Protein AF-A0A2G4GF17-F1 (afdb_monomer)

Solvent-accessible surface area (backbone atoms only — not comparable to full-atom values): 8649 Å² total; per-residue (Å²): 92,55,10,44,37,16,75,78,50,53,42,50,70,50,32,49,53,55,59,70,70,52,52,74,65,58,51,50,52,50,25,53,45,24,73,74,66,45,46,42,72,67,93,70,75,61,33,52,23,41,30,67,31,70,53,77,38,74,65,31,34,58,44,68,50,16,68,92,66,60,41,61,65,46,50,55,51,48,29,65,42,70,65,34,51,31,35,39,29,26,25,73,81,32,44,73,50,68,41,83,90,78,69,47,65,47,75,46,51,88,51,97,74,25,64,48,80,44,72,51,79,62,102,67,80,80,81,96,74,88,89,78,84,79,60,78,67,76,74,78,76,81,74,78,83,128

Radius of gyration: 16.8 Å; Cα contacts (8 Å, |Δi|>4): 257; chains: 1; bounding box: 48×40×48 Å

Sequence (146 aa):
MMGDVMFHSGQIKQSVQFWNQLTSQQRGDLRANFAATGLFAVPENRTLKLGTGMGLVHNIITDSHFAQRKRIGRLEIALDITGEPWGIGVNENCAVVIDRATGRVESVGATDEVATLVRRDPAGSWPLVRGSHFKIGDAPAIVPTK

Secondary structure (DSSP, 8-state):
--EEEEEEE--HHHHHHHHHH--HHHHHHHHHHHHHHS-EE-SSSS--EEEE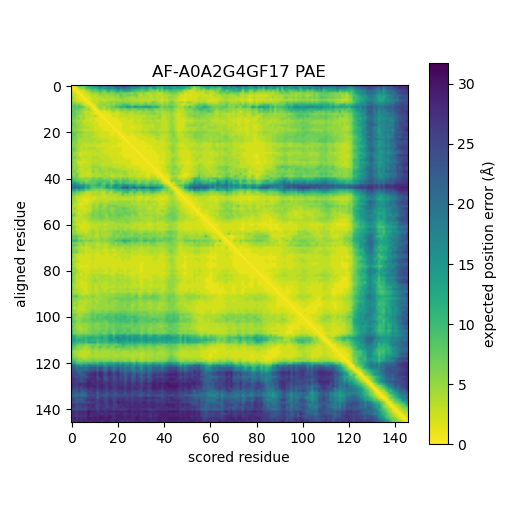---SEEEEEEEESTTTTTTHHHHHHHHHHH--SEEEEEPTTEEEEE-TTT--EEEEESSS--EEEEEPPPSS-----SS---------------

Structure (mmCIF, N/CA/C/O backbone):
data_AF-A0A2G4GF17-F1
#
_entry.id   AF-A0A2G4GF17-F1
#
loop_
_atom_site.group_PDB
_atom_site.id
_atom_site.type_symbol
_atom_site.label_atom_id
_atom_site.label_alt_id
_atom_site.label_comp_id
_atom_site.label_asym_id
_atom_site.label_entity_id
_atom_site.label_seq_id
_atom_site.pdbx_PDB_ins_code
_atom_site.Cartn_x
_atom_site.Cartn_y
_atom_site.Cartn_z
_atom_site.occupancy
_atom_site.B_iso_or_equiv
_atom_site.auth_seq_id
_atom_site.auth_comp_id
_atom_site.auth_asym_id
_atom_site.auth_atom_id
_atom_site.pdbx_PDB_model_num
ATOM 1 N N . MET A 1 1 ? -5.096 3.859 -9.697 1.00 58.66 1 MET A N 1
ATOM 2 C CA . MET A 1 1 ? -3.913 3.038 -9.336 1.00 58.66 1 MET A CA 1
ATOM 3 C C . MET A 1 1 ? -4.271 1.580 -9.564 1.00 58.66 1 MET A C 1
ATOM 5 O O . MET A 1 1 ? -5.453 1.267 -9.525 1.00 58.66 1 MET A O 1
ATOM 9 N N . MET A 1 2 ? -3.293 0.741 -9.907 1.00 72.12 2 MET A N 1
ATOM 10 C CA . MET A 1 2 ? -3.533 -0.550 -10.574 1.00 72.12 2 MET A CA 1
ATOM 11 C C . MET A 1 2 ? -3.882 -1.721 -9.636 1.00 72.12 2 MET A C 1
ATOM 13 O O . MET A 1 2 ? -4.426 -2.704 -10.125 1.00 72.12 2 MET A O 1
ATOM 17 N N . GLY A 1 3 ? -3.596 -1.630 -8.332 1.00 67.62 3 GLY A N 1
ATOM 18 C CA . GLY A 1 3 ? -3.906 -2.684 -7.351 1.00 67.62 3 GLY A CA 1
ATOM 19 C C . GLY A 1 3 ? -5.380 -2.756 -6.931 1.00 67.62 3 GLY A C 1
ATOM 20 O O . GLY A 1 3 ? -6.221 -2.045 -7.490 1.00 67.62 3 GLY A O 1
ATOM 21 N N . ASP A 1 4 ? -5.678 -3.586 -5.928 1.00 77.44 4 ASP A N 1
ATOM 22 C CA . ASP A 1 4 ? -7.024 -3.733 -5.335 1.00 77.44 4 ASP A CA 1
ATOM 23 C C . ASP A 1 4 ? -7.477 -2.470 -4.583 1.00 77.44 4 ASP A C 1
ATOM 25 O O . ASP A 1 4 ? -8.666 -2.156 -4.521 1.00 77.44 4 ASP A O 1
ATOM 29 N N . VAL A 1 5 ? -6.516 -1.686 -4.086 1.00 85.38 5 VAL A N 1
ATOM 30 C CA . VAL A 1 5 ? -6.741 -0.406 -3.406 1.00 85.38 5 VAL A CA 1
ATOM 31 C C . VAL A 1 5 ? -6.070 0.728 -4.178 1.00 85.38 5 VAL A C 1
ATOM 33 O O . VAL A 1 5 ? -4.949 0.602 -4.680 1.00 85.38 5 VAL A O 1
ATOM 36 N N . MET A 1 6 ? -6.732 1.885 -4.242 1.00 88.06 6 MET A N 1
ATOM 37 C CA . MET A 1 6 ? -6.165 3.112 -4.793 1.00 88.06 6 MET A CA 1
ATOM 38 C C . MET A 1 6 ? -6.128 4.265 -3.795 1.00 88.06 6 MET A C 1
ATOM 40 O O . MET A 1 6 ? -7.093 4.550 -3.089 1.00 88.06 6 MET A O 1
ATOM 44 N N . PHE A 1 7 ? -5.034 5.023 -3.845 1.00 87.94 7 PHE A N 1
ATOM 45 C CA . PHE A 1 7 ? -4.968 6.360 -3.270 1.00 87.94 7 PHE A CA 1
ATOM 46 C C . PHE A 1 7 ? -5.726 7.352 -4.156 1.00 87.94 7 PHE A C 1
ATOM 48 O O . PHE A 1 7 ? -5.367 7.546 -5.318 1.00 87.94 7 PHE A O 1
ATOM 55 N N . HIS A 1 8 ? -6.731 8.021 -3.599 1.00 84.12 8 HIS A N 1
ATOM 56 C CA . HIS A 1 8 ? -7.427 9.130 -4.260 1.00 84.12 8 HIS A CA 1
ATOM 57 C C . HIS A 1 8 ? -6.702 10.458 -4.039 1.00 84.12 8 HIS A C 1
ATOM 59 O O . HIS A 1 8 ? -6.526 11.262 -4.947 1.00 84.12 8 HIS A O 1
ATOM 65 N N . SER A 1 9 ? -6.295 10.711 -2.799 1.00 79.56 9 SER A N 1
ATOM 66 C CA . SER A 1 9 ? -5.549 11.901 -2.392 1.00 79.56 9 SER A CA 1
ATOM 67 C C . SER A 1 9 ? -5.003 11.691 -0.981 1.00 79.56 9 SER A C 1
ATOM 69 O O . SER A 1 9 ? -5.230 10.649 -0.367 1.00 79.56 9 SER A O 1
ATOM 71 N N . GLY A 1 10 ? -4.256 12.667 -0.473 1.00 75.31 10 GLY A N 1
ATOM 72 C CA . GLY A 1 10 ? -3.820 12.671 0.918 1.00 75.31 10 GLY A CA 1
ATOM 73 C C . GLY A 1 10 ? -2.382 13.116 1.093 1.00 75.31 10 GLY A C 1
ATOM 74 O O . GLY A 1 10 ? -1.476 12.687 0.372 1.00 75.31 10 GLY A O 1
ATOM 75 N N . GLN A 1 11 ? -2.195 13.987 2.074 1.00 77.88 11 GLN A N 1
ATOM 76 C CA . GLN A 1 11 ? -0.921 14.521 2.522 1.00 77.88 11 GLN A CA 1
ATOM 77 C C . GLN A 1 11 ? -0.383 13.661 3.664 1.00 77.88 11 GLN A C 1
ATOM 79 O O . GLN A 1 11 ? -1.121 13.261 4.565 1.00 77.88 11 GLN A O 1
ATOM 84 N N . ILE A 1 12 ? 0.918 13.382 3.639 1.00 80.88 12 ILE A N 1
ATOM 85 C CA . ILE A 1 12 ? 1.544 12.421 4.557 1.00 80.88 12 ILE A CA 1
ATOM 86 C C . ILE A 1 12 ? 1.476 12.905 6.004 1.00 80.88 12 ILE A C 1
ATOM 88 O O . ILE A 1 12 ? 0.998 12.174 6.863 1.00 80.88 12 ILE A O 1
ATOM 92 N N . LYS A 1 13 ? 1.902 14.148 6.270 1.00 82.62 13 LYS A N 1
ATOM 93 C CA . LYS A 1 13 ? 1.991 14.694 7.633 1.00 82.62 13 LYS A CA 1
ATOM 94 C C . LYS A 1 13 ? 0.640 14.646 8.348 1.00 82.62 13 LYS A C 1
ATOM 96 O O . LYS A 1 13 ? 0.561 14.151 9.464 1.00 82.62 13 LYS A O 1
ATOM 101 N N . GLN A 1 14 ? -0.414 15.097 7.675 1.00 81.94 14 GLN A N 1
ATOM 102 C CA . GLN A 1 14 ? -1.777 15.105 8.197 1.00 81.94 14 GLN A CA 1
ATOM 103 C C . GLN A 1 14 ? -2.304 13.685 8.405 1.00 81.94 14 GLN A C 1
ATOM 105 O O . GLN A 1 14 ? -2.907 13.411 9.435 1.00 81.94 14 GLN A O 1
ATOM 110 N N . SER A 1 15 ? -2.040 12.774 7.463 1.00 82.56 15 SER A N 1
ATOM 111 C CA . SER A 1 15 ? -2.480 11.377 7.573 1.00 82.56 15 SER A CA 1
ATOM 112 C C . SER A 1 15 ? -1.842 10.679 8.772 1.00 82.56 15 SER A C 1
ATOM 114 O O . SER A 1 15 ? -2.540 10.025 9.536 1.00 82.56 15 SER A O 1
ATOM 116 N N . VAL A 1 16 ? -0.536 10.871 8.976 1.00 82.62 16 VAL A N 1
ATOM 117 C CA . VAL A 1 16 ? 0.200 10.302 10.116 1.00 82.62 16 VAL A CA 1
ATOM 118 C C . VAL A 1 16 ? -0.255 10.918 11.437 1.00 82.62 16 VAL A C 1
ATOM 120 O O . VAL A 1 16 ? -0.489 10.194 12.399 1.00 82.62 16 VAL A O 1
ATOM 123 N N . GLN A 1 17 ? -0.422 12.243 11.495 1.00 84.31 17 GLN A N 1
ATOM 124 C CA . GLN A 1 17 ? -0.917 12.925 12.695 1.00 84.31 17 GLN A CA 1
ATOM 125 C C . GLN A 1 17 ? -2.313 12.440 13.085 1.00 84.31 17 GLN A C 1
ATOM 127 O O . GLN A 1 17 ? -2.520 12.084 14.241 1.00 84.31 17 GLN A O 1
ATOM 132 N N . PHE A 1 18 ? -3.231 12.371 12.118 1.00 85.06 18 PHE A N 1
ATOM 133 C CA . PHE A 1 18 ? -4.567 11.821 12.318 1.00 85.06 18 PHE A CA 1
ATOM 134 C C . PHE A 1 18 ? -4.489 10.384 12.837 1.00 85.06 18 PHE A C 1
ATOM 136 O O . PHE A 1 18 ? -5.053 10.074 13.880 1.00 85.06 18 PHE A O 1
ATOM 143 N N . TRP A 1 19 ? -3.721 9.522 12.164 1.00 84.12 19 TRP A N 1
ATOM 144 C CA . TRP A 1 19 ? -3.604 8.114 12.530 1.00 84.12 19 TRP A CA 1
ATOM 145 C C . TRP A 1 19 ? -3.087 7.905 13.960 1.00 84.12 19 TRP A C 1
ATOM 147 O O . TRP A 1 19 ? -3.592 7.052 14.694 1.00 84.12 19 TRP A O 1
ATOM 157 N N . ASN A 1 20 ? -2.115 8.713 14.384 1.00 85.00 20 ASN A N 1
ATOM 158 C CA . ASN A 1 20 ? -1.516 8.646 15.718 1.00 85.00 20 ASN A CA 1
ATOM 159 C C . ASN A 1 20 ? -2.436 9.141 16.842 1.00 85.00 20 ASN A C 1
ATOM 161 O O . ASN A 1 20 ? -2.209 8.783 17.992 1.00 85.00 20 ASN A O 1
ATOM 165 N N . GLN A 1 21 ? -3.460 9.935 16.528 1.00 88.00 21 GLN A N 1
ATOM 166 C CA . GLN A 1 21 ? -4.438 10.422 17.508 1.00 88.00 21 GLN A CA 1
ATOM 167 C C . GLN A 1 21 ? -5.557 9.409 17.789 1.00 88.00 21 GLN A C 1
ATOM 169 O O . GLN A 1 21 ? -6.271 9.548 18.779 1.00 88.00 21 GLN A O 1
ATOM 174 N N . LEU A 1 22 ? -5.721 8.399 16.931 1.00 84.81 22 LEU A N 1
ATOM 175 C CA . LEU A 1 22 ? -6.783 7.407 17.064 1.00 84.81 22 LEU A CA 1
ATOM 176 C C . LEU A 1 22 ? -6.467 6.355 18.127 1.00 84.81 22 LEU A C 1
ATOM 178 O O . LEU A 1 22 ? -5.371 5.793 18.178 1.00 84.81 22 LEU A O 1
ATOM 182 N N . THR A 1 23 ? -7.489 6.014 18.904 1.00 90.94 23 THR A N 1
ATOM 183 C CA . THR A 1 23 ? -7.491 4.847 19.791 1.00 90.94 23 THR A CA 1
ATOM 184 C C . THR A 1 23 ? -7.543 3.535 19.000 1.00 90.94 23 THR A C 1
ATOM 186 O O . THR A 1 23 ? -7.951 3.500 17.836 1.00 90.94 23 THR A O 1
ATOM 189 N N . SER A 1 24 ? -7.185 2.419 19.643 1.00 85.12 24 SER A N 1
ATOM 190 C CA . SER A 1 24 ? -7.266 1.084 19.032 1.00 85.12 24 SER A CA 1
ATOM 191 C C . SER A 1 24 ? -8.676 0.731 18.551 1.00 85.12 24 SER A C 1
ATOM 193 O O . SER A 1 24 ? -8.811 0.142 17.480 1.00 85.12 24 SER A O 1
ATOM 195 N N . GLN A 1 25 ? -9.712 1.132 19.300 1.00 89.81 25 GLN A N 1
ATOM 196 C CA . GLN A 1 25 ? -11.109 0.911 18.918 1.00 89.81 25 GLN A CA 1
ATOM 197 C C . GLN A 1 25 ? -11.448 1.669 17.632 1.00 89.81 25 GLN A C 1
ATOM 199 O O .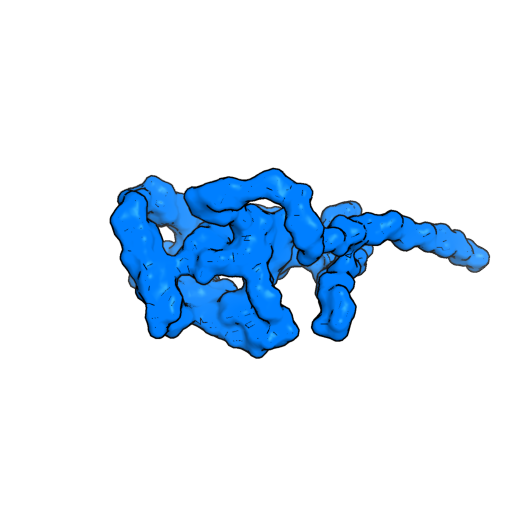 GLN A 1 25 ? -11.873 1.057 16.660 1.00 89.81 25 GLN A O 1
ATOM 204 N N . GLN A 1 26 ? -11.143 2.969 17.575 1.00 89.00 26 GLN A N 1
ATOM 205 C CA . GLN A 1 26 ? -11.399 3.793 16.388 1.00 89.00 26 GLN A CA 1
ATOM 206 C C . GLN A 1 26 ? -10.654 3.281 15.149 1.00 89.00 26 GLN A C 1
ATOM 208 O O . GLN A 1 26 ? -11.201 3.292 14.050 1.00 89.00 26 GLN A O 1
ATOM 213 N N . ARG A 1 27 ? -9.411 2.801 15.302 1.00 87.25 27 ARG A N 1
ATOM 214 C CA . ARG A 1 27 ? -8.679 2.152 14.199 1.00 87.25 27 ARG A CA 1
ATOM 215 C C . ARG A 1 27 ? -9.371 0.866 13.745 1.00 87.25 27 ARG A C 1
ATOM 217 O O . ARG A 1 27 ? -9.460 0.624 12.546 1.00 87.25 27 ARG A O 1
ATOM 224 N N . GLY A 1 28 ? -9.871 0.063 14.685 1.00 86.81 28 GLY A N 1
ATOM 225 C CA . GLY A 1 28 ? -10.689 -1.117 14.399 1.00 86.81 28 GLY A CA 1
ATOM 226 C C . GLY A 1 28 ? -11.947 -0.775 13.600 1.00 86.81 28 GLY A C 1
ATOM 227 O O . GLY A 1 28 ? -12.194 -1.387 12.563 1.00 86.81 28 GLY A O 1
ATOM 228 N N . ASP A 1 29 ? -12.677 0.256 14.022 1.00 89.62 29 ASP A N 1
ATOM 229 C CA . ASP A 1 29 ? -13.908 0.705 13.367 1.00 89.62 29 ASP A CA 1
ATOM 230 C C . ASP A 1 29 ? -13.641 1.215 11.938 1.00 89.62 29 ASP A C 1
ATOM 232 O O . ASP A 1 29 ? -14.396 0.917 11.014 1.00 89.62 29 ASP A O 1
ATOM 236 N N . LEU A 1 30 ? -12.534 1.937 11.719 1.00 87.75 30 LEU A N 1
ATOM 237 C CA . LEU A 1 30 ? -12.135 2.409 10.387 1.00 87.75 30 LEU A CA 1
ATOM 238 C C . LEU A 1 30 ? -11.754 1.264 9.444 1.00 87.75 30 LEU A C 1
ATOM 240 O O . LEU A 1 30 ? -12.140 1.293 8.276 1.00 87.75 30 LEU A O 1
ATOM 244 N N . ARG A 1 31 ? -11.033 0.253 9.943 1.00 88.06 31 ARG A N 1
ATOM 245 C CA . ARG A 1 31 ? -10.720 -0.964 9.175 1.00 88.06 31 ARG A CA 1
ATOM 246 C C . ARG A 1 31 ? -11.999 -1.709 8.797 1.00 88.06 31 ARG A C 1
ATOM 248 O O . ARG A 1 31 ? -12.166 -2.089 7.643 1.00 88.06 31 ARG A O 1
ATOM 255 N N . ALA A 1 32 ? -12.926 -1.867 9.744 1.00 86.69 32 ALA A N 1
ATOM 256 C CA . ALA A 1 32 ? -14.215 -2.511 9.498 1.00 86.69 32 ALA A CA 1
ATOM 257 C C . ALA A 1 32 ? -15.061 -1.737 8.473 1.00 86.69 32 ALA A C 1
ATOM 259 O O . ALA A 1 32 ? -15.652 -2.339 7.579 1.00 86.69 32 ALA A O 1
ATOM 260 N N . ASN A 1 33 ? -15.076 -0.404 8.554 1.00 88.56 33 ASN A N 1
ATOM 261 C CA . ASN A 1 33 ? -15.760 0.441 7.578 1.00 88.56 33 ASN A CA 1
ATOM 262 C C . ASN A 1 33 ? -15.152 0.282 6.178 1.00 88.56 33 ASN A C 1
ATOM 264 O O . ASN A 1 33 ? -15.885 0.049 5.218 1.00 88.56 33 ASN A O 1
ATOM 268 N N . PHE A 1 34 ? -13.822 0.331 6.058 1.00 87.75 34 PHE A N 1
ATOM 269 C CA . PHE A 1 34 ? -13.165 0.104 4.773 1.00 87.75 34 PHE A CA 1
ATOM 270 C C . PHE A 1 34 ? -13.480 -1.291 4.219 1.00 87.75 34 PHE A C 1
ATOM 272 O O . PHE A 1 34 ? -13.825 -1.409 3.049 1.00 87.75 34 PHE A O 1
ATOM 279 N N . ALA A 1 35 ? -13.438 -2.335 5.050 1.00 85.75 35 ALA A N 1
ATOM 280 C CA . ALA A 1 35 ? -13.792 -3.692 4.634 1.00 85.75 35 ALA A CA 1
ATOM 281 C C . ALA A 1 35 ? -15.242 -3.802 4.124 1.00 85.75 35 ALA A C 1
ATOM 283 O O . ALA A 1 35 ? -15.516 -4.580 3.214 1.00 85.75 35 ALA A O 1
ATOM 284 N N . ALA A 1 36 ? -16.166 -3.015 4.684 1.00 86.06 36 ALA A N 1
ATOM 285 C CA . ALA A 1 36 ? -17.570 -3.009 4.280 1.00 86.06 36 ALA A CA 1
ATOM 286 C C . ALA A 1 36 ? -17.852 -2.154 3.031 1.00 86.06 36 ALA A C 1
ATOM 288 O O . ALA A 1 36 ? -18.745 -2.483 2.255 1.00 86.06 36 ALA A O 1
ATOM 289 N N . THR A 1 37 ? -17.134 -1.043 2.847 1.00 86.25 37 THR A N 1
ATOM 290 C CA . THR A 1 37 ? -17.474 -0.021 1.837 1.00 86.25 37 THR A CA 1
ATOM 291 C C . THR A 1 37 ? -16.450 0.115 0.715 1.00 86.25 37 THR A C 1
ATOM 293 O O . THR A 1 37 ? -16.742 0.735 -0.306 1.00 86.25 37 THR A O 1
ATOM 296 N N . GLY A 1 38 ? -15.238 -0.411 0.902 1.00 85.44 38 GLY A N 1
ATOM 297 C CA . GLY A 1 38 ? -14.087 -0.168 0.033 1.00 85.44 38 GLY A CA 1
ATOM 298 C C . GLY A 1 38 ? -13.608 1.285 0.042 1.00 85.44 38 GLY A C 1
ATOM 299 O O . GLY A 1 38 ? -12.808 1.664 -0.813 1.00 85.44 38 GLY A O 1
ATOM 300 N N . LEU A 1 39 ? -14.102 2.120 0.963 1.00 84.06 39 LEU A N 1
ATOM 301 C CA . LEU A 1 39 ? -13.864 3.557 0.982 1.00 84.06 39 LEU A CA 1
ATOM 302 C C . LEU A 1 39 ? -13.318 3.997 2.336 1.00 84.06 39 LEU A C 1
ATOM 304 O O . LEU A 1 39 ? -13.841 3.670 3.397 1.00 84.06 39 LEU A O 1
ATOM 308 N N . PHE A 1 40 ? -12.264 4.805 2.291 1.00 86.12 40 PHE A N 1
ATOM 309 C CA . PHE A 1 40 ? -11.758 5.516 3.455 1.00 86.12 40 PHE A CA 1
ATOM 310 C C . PHE A 1 40 ? -11.589 6.982 3.087 1.00 86.12 40 PHE A C 1
ATOM 312 O O . PHE A 1 40 ? -10.814 7.325 2.193 1.00 86.12 40 PHE A O 1
ATOM 319 N N . ALA A 1 41 ? -12.299 7.861 3.783 1.00 82.50 41 ALA A N 1
ATOM 320 C CA . ALA A 1 41 ? -12.118 9.296 3.665 1.00 82.50 41 ALA A CA 1
ATOM 321 C C . ALA A 1 41 ? -12.482 9.963 4.990 1.00 82.50 41 ALA A C 1
ATOM 323 O O . ALA A 1 41 ? -13.559 9.727 5.531 1.00 82.50 41 ALA A O 1
ATOM 324 N N . VAL A 1 42 ? -11.603 10.831 5.488 1.00 74.31 42 VAL A N 1
ATOM 325 C CA . VAL A 1 42 ? -11.925 11.694 6.628 1.00 74.31 42 VAL A CA 1
ATOM 326 C C . VAL A 1 42 ? -12.494 13.018 6.087 1.00 74.31 42 VAL A C 1
ATOM 328 O O . VAL A 1 42 ? -11.927 13.562 5.130 1.00 74.31 42 VAL A O 1
ATOM 331 N N . PRO A 1 43 ? -13.601 13.544 6.650 1.00 67.06 43 PRO A N 1
ATOM 332 C CA . PRO A 1 43 ? -14.236 14.778 6.175 1.00 67.06 43 PRO A CA 1
ATOM 333 C C . PRO A 1 43 ? -13.342 16.024 6.273 1.00 67.06 43 PRO A C 1
ATOM 335 O O . PRO A 1 43 ? -13.403 16.896 5.407 1.00 67.06 43 PRO A O 1
ATOM 338 N N . GLU A 1 44 ? -12.479 16.101 7.290 1.00 61.38 44 GLU A N 1
ATOM 339 C CA . GLU A 1 44 ? -11.617 17.259 7.536 1.00 61.38 44 GLU A CA 1
ATOM 340 C C . GLU A 1 44 ? -10.227 17.110 6.884 1.00 61.38 44 GLU A C 1
ATOM 342 O O . GLU A 1 44 ? -9.448 16.204 7.172 1.00 61.38 44 GLU A O 1
ATOM 347 N N . ASN A 1 45 ? -9.947 18.041 5.965 1.00 60.62 45 ASN A N 1
ATOM 348 C CA . ASN A 1 45 ? -8.665 18.454 5.382 1.00 60.62 45 ASN A CA 1
ATOM 349 C C . ASN A 1 45 ? -7.556 17.410 5.142 1.00 60.62 45 ASN A C 1
ATOM 351 O O . ASN A 1 45 ? -6.730 17.109 6.000 1.00 60.62 45 ASN A O 1
ATOM 355 N N . ARG A 1 46 ? -7.380 17.087 3.850 1.00 66.44 46 ARG A N 1
ATOM 356 C CA . ARG A 1 46 ? -6.128 16.616 3.213 1.00 66.44 46 ARG A CA 1
ATOM 357 C C . ARG A 1 46 ? -5.506 15.337 3.789 1.00 66.44 46 ARG A C 1
ATOM 359 O O . ARG A 1 46 ? -4.377 15.017 3.422 1.00 66.44 46 ARG A O 1
ATOM 366 N N . THR A 1 47 ? -6.203 14.604 4.642 1.00 78.31 47 THR A N 1
ATOM 367 C CA . THR A 1 47 ? -5.832 13.254 5.079 1.00 78.31 47 THR A CA 1
ATOM 368 C C . THR A 1 47 ? -5.954 12.249 3.932 1.00 78.31 47 THR A C 1
ATOM 370 O O . THR A 1 47 ? -6.471 12.555 2.852 1.00 78.31 47 THR A O 1
ATOM 373 N N . LEU A 1 48 ? -5.400 11.059 4.149 1.00 86.56 48 LEU A N 1
ATOM 374 C CA . LEU A 1 48 ? -5.435 9.950 3.209 1.00 86.56 48 LEU A CA 1
ATOM 375 C C . LEU A 1 48 ? -6.865 9.630 2.779 1.00 86.56 48 LEU A C 1
ATOM 377 O O . LEU A 1 48 ? -7.754 9.509 3.616 1.00 86.56 48 LEU A O 1
ATOM 381 N N . LYS A 1 49 ? -7.068 9.460 1.473 1.00 90.12 49 LYS A N 1
ATOM 382 C CA . LYS A 1 49 ? -8.306 8.924 0.913 1.00 90.12 49 LYS A CA 1
ATOM 383 C C . LYS A 1 49 ? -8.001 7.662 0.128 1.00 90.12 49 LYS A C 1
ATOM 385 O O . LYS A 1 49 ? -7.186 7.710 -0.799 1.00 90.12 49 LYS A O 1
ATOM 390 N N . LEU A 1 50 ? -8.658 6.568 0.492 1.00 91.19 50 LEU A N 1
ATOM 391 C CA . LEU A 1 50 ? -8.548 5.273 -0.170 1.00 91.19 50 LEU A CA 1
ATOM 392 C C . LEU A 1 50 ? -9.877 4.915 -0.823 1.00 91.19 50 LEU A C 1
ATOM 394 O O . LEU A 1 50 ? -10.944 5.300 -0.344 1.00 91.19 50 LEU A O 1
ATOM 398 N N . GLY A 1 51 ? -9.787 4.178 -1.918 1.00 89.62 51 GLY A N 1
ATOM 399 C CA . GLY A 1 51 ? -10.930 3.579 -2.588 1.00 89.62 51 GLY A CA 1
ATOM 400 C C . GLY A 1 51 ? -10.547 2.251 -3.225 1.00 89.62 51 GLY A C 1
ATOM 401 O O . GLY A 1 51 ? -9.366 1.893 -3.247 1.00 89.62 51 GLY A O 1
ATOM 402 N N . THR A 1 52 ? -11.525 1.569 -3.807 1.00 87.12 52 THR A N 1
ATOM 403 C CA . THR A 1 52 ? -11.294 0.401 -4.661 1.00 87.12 52 THR A CA 1
ATOM 404 C C . THR A 1 52 ? -10.451 0.784 -5.878 1.00 87.12 52 THR A C 1
ATOM 406 O O . THR A 1 52 ? -10.706 1.795 -6.534 1.00 87.12 52 THR A O 1
ATOM 409 N N . GLY A 1 53 ? -9.409 0.005 -6.152 1.00 86.88 53 GLY A N 1
ATOM 410 C CA . GLY A 1 53 ? -8.562 0.160 -7.328 1.00 86.88 53 GLY A CA 1
ATOM 411 C C . GLY A 1 53 ? -9.066 -0.634 -8.535 1.00 86.88 53 GLY A C 1
ATOM 412 O O . GLY A 1 53 ? -10.197 -1.106 -8.568 1.00 86.88 53 GLY A O 1
ATOM 413 N N . MET A 1 54 ? -8.222 -0.756 -9.562 1.00 85.88 54 MET A N 1
ATOM 414 C CA . MET A 1 54 ? -8.583 -1.459 -10.805 1.00 85.88 54 MET A CA 1
ATOM 415 C C . MET A 1 54 ? -8.436 -2.985 -10.713 1.00 85.88 54 MET A C 1
ATOM 417 O O . MET A 1 54 ? -8.843 -3.675 -11.643 1.00 85.88 54 MET A O 1
ATOM 421 N N . GLY A 1 55 ? -7.823 -3.509 -9.644 1.00 84.75 55 GLY A N 1
ATOM 422 C CA . GLY A 1 55 ? -7.677 -4.953 -9.428 1.00 84.75 55 GLY A CA 1
ATOM 423 C C . GLY A 1 55 ? -6.812 -5.664 -10.476 1.00 84.75 55 GLY A C 1
ATOM 424 O O . GLY A 1 55 ? -7.015 -6.841 -10.758 1.00 84.75 55 GLY A O 1
ATOM 425 N N . LEU A 1 56 ? -5.855 -4.963 -11.097 1.00 83.69 56 LEU A N 1
ATOM 426 C CA . LEU A 1 56 ? -4.930 -5.573 -12.065 1.00 83.69 56 LEU A CA 1
ATOM 427 C C . LEU A 1 56 ? -3.906 -6.482 -11.375 1.00 83.69 56 LEU A C 1
ATOM 429 O O . LEU A 1 56 ? -3.405 -7.430 -11.986 1.00 83.69 56 LEU A O 1
ATOM 433 N N . VAL A 1 57 ? -3.595 -6.181 -10.113 1.00 81.62 57 VAL A N 1
ATOM 434 C CA . VAL A 1 57 ? -2.678 -6.938 -9.262 1.00 81.62 57 VAL A CA 1
ATOM 435 C C . VAL A 1 57 ? -3.312 -7.071 -7.886 1.00 81.62 57 VAL A C 1
ATOM 437 O O . VAL A 1 57 ? -3.632 -6.059 -7.262 1.00 81.62 57 VAL A O 1
ATOM 440 N N . HIS A 1 58 ? -3.484 -8.313 -7.440 1.00 83.69 58 HIS A N 1
ATOM 441 C CA . HIS A 1 58 ? -4.164 -8.603 -6.187 1.00 83.69 58 HIS A CA 1
ATOM 442 C C . HIS A 1 58 ? -3.223 -8.589 -4.992 1.00 83.69 58 HIS A C 1
ATOM 444 O O . HIS A 1 58 ? -2.038 -8.899 -5.132 1.00 83.69 58 HIS A O 1
ATOM 450 N N . ASN A 1 59 ? -3.776 -8.310 -3.815 1.00 83.19 59 ASN A N 1
ATOM 451 C CA . ASN A 1 59 ? -3.083 -8.341 -2.528 1.00 83.19 59 ASN A CA 1
ATOM 452 C C . ASN A 1 59 ? -1.941 -7.309 -2.399 1.00 83.19 59 ASN A C 1
ATOM 454 O O . ASN A 1 59 ? -0.980 -7.516 -1.647 1.00 83.19 59 ASN A O 1
ATOM 458 N N . ILE A 1 60 ? -1.979 -6.249 -3.215 1.00 84.81 60 ILE A N 1
ATOM 459 C CA . ILE A 1 60 ? -0.925 -5.236 -3.309 1.00 84.81 60 ILE A CA 1
ATOM 460 C C . ILE A 1 60 ? -1.536 -3.837 -3.419 1.00 84.81 60 ILE A C 1
ATOM 462 O O . ILE A 1 60 ? -2.326 -3.547 -4.320 1.00 84.81 60 ILE A O 1
ATOM 466 N N . ILE A 1 61 ? -1.064 -2.922 -2.571 1.00 90.50 61 ILE A N 1
ATOM 467 C CA . ILE A 1 61 ? -1.251 -1.479 -2.746 1.00 90.50 61 ILE A CA 1
ATOM 468 C C . ILE A 1 61 ? -0.054 -0.912 -3.501 1.00 90.50 61 ILE A C 1
ATOM 470 O O . ILE A 1 61 ? 1.090 -1.076 -3.092 1.00 90.50 61 ILE A O 1
ATOM 474 N N . THR A 1 62 ? -0.294 -0.175 -4.577 1.00 91.06 62 THR A N 1
ATOM 475 C CA . THR A 1 62 ? 0.775 0.550 -5.283 1.00 91.06 62 THR A CA 1
ATOM 476 C C . THR A 1 62 ? 0.797 2.024 -4.865 1.00 91.06 62 THR A C 1
ATOM 478 O O . THR A 1 62 ? -0.265 2.592 -4.606 1.00 91.06 62 THR A O 1
ATOM 481 N N . ASP A 1 63 ? 1.962 2.671 -4.870 1.00 90.69 63 ASP A N 1
ATOM 482 C CA . ASP A 1 63 ? 2.154 4.125 -4.760 1.00 90.69 63 ASP A CA 1
ATOM 483 C C . ASP A 1 63 ? 3.232 4.603 -5.758 1.00 90.69 63 ASP A C 1
ATOM 485 O O . ASP A 1 63 ? 4.186 3.883 -6.022 1.00 90.69 63 ASP A O 1
ATOM 489 N N . SER A 1 64 ? 3.092 5.797 -6.337 1.00 88.38 64 SER A N 1
ATOM 490 C CA . SER A 1 64 ? 4.020 6.374 -7.328 1.00 88.38 64 SER A CA 1
ATOM 491 C C . SER A 1 64 ? 4.718 7.629 -6.801 1.00 88.38 64 SER A C 1
ATOM 493 O O . SER A 1 64 ? 4.267 8.227 -5.820 1.00 88.38 64 SER A O 1
ATOM 495 N N . HIS A 1 65 ? 5.797 8.079 -7.457 1.00 86.56 65 HIS A N 1
ATOM 496 C CA . HIS A 1 65 ? 6.618 9.223 -7.011 1.00 86.56 65 HIS A CA 1
ATOM 497 C C . HIS A 1 65 ? 7.032 9.086 -5.536 1.00 86.56 65 HIS A C 1
ATOM 499 O O . HIS A 1 65 ? 6.886 10.020 -4.735 1.00 86.56 65 HIS A O 1
ATOM 505 N N . PHE A 1 66 ? 7.409 7.867 -5.151 1.00 86.44 66 PHE A N 1
ATOM 506 C CA . PHE A 1 66 ? 7.355 7.430 -3.765 1.00 86.44 66 PHE A CA 1
ATOM 507 C C . PHE A 1 66 ? 8.398 8.116 -2.872 1.00 86.44 66 PHE A C 1
ATOM 509 O O . PHE A 1 66 ? 8.018 8.839 -1.940 1.00 86.44 66 PHE A O 1
ATOM 516 N N . ALA A 1 67 ? 9.690 7.958 -3.179 1.00 82.25 67 ALA A N 1
ATOM 517 C CA . ALA A 1 67 ? 10.780 8.504 -2.369 1.00 82.25 67 ALA A CA 1
ATOM 518 C C . ALA A 1 67 ? 10.788 10.041 -2.356 1.00 82.25 67 ALA A C 1
ATOM 520 O O . ALA A 1 67 ? 10.837 10.657 -1.290 1.00 82.25 67 ALA A O 1
ATOM 521 N N . GLN A 1 68 ? 10.633 10.681 -3.519 1.00 79.69 68 GLN A N 1
ATOM 522 C CA . GLN A 1 68 ? 10.706 12.147 -3.653 1.00 79.69 68 GLN A CA 1
ATOM 523 C C . GLN A 1 68 ? 9.633 12.868 -2.842 1.00 79.69 68 GLN A C 1
ATOM 525 O O . GLN A 1 68 ? 9.847 13.973 -2.344 1.00 79.69 68 GLN A O 1
ATOM 530 N N . ARG A 1 69 ? 8.469 12.234 -2.685 1.00 83.19 69 ARG A N 1
ATOM 531 C CA . ARG A 1 69 ? 7.370 12.775 -1.888 1.00 83.19 69 ARG A CA 1
ATOM 532 C C . ARG A 1 69 ? 7.315 12.201 -0.478 1.00 83.19 69 ARG A C 1
ATOM 534 O O . ARG A 1 69 ? 6.400 12.572 0.243 1.00 83.19 69 ARG A O 1
ATOM 541 N N . LYS A 1 70 ? 8.271 11.358 -0.067 1.00 85.06 70 LYS A N 1
ATOM 542 C CA . LYS A 1 70 ? 8.358 10.748 1.275 1.00 85.06 70 LYS A CA 1
ATOM 543 C C . LYS A 1 70 ? 7.100 9.948 1.648 1.00 85.06 70 LYS A C 1
ATOM 545 O O . LYS A 1 70 ? 6.582 10.052 2.759 1.00 85.06 70 LYS A O 1
ATOM 550 N N . ARG A 1 71 ? 6.572 9.170 0.697 1.00 86.25 71 ARG A N 1
ATOM 551 C CA . ARG A 1 71 ? 5.238 8.539 0.774 1.00 86.25 71 ARG A CA 1
ATOM 552 C C . ARG A 1 71 ? 5.157 7.245 1.594 1.00 86.25 71 ARG A C 1
ATOM 554 O O . ARG A 1 71 ? 4.072 6.682 1.703 1.00 86.25 71 ARG A O 1
ATOM 561 N N . ILE A 1 72 ? 6.234 6.833 2.261 1.00 86.81 72 ILE A N 1
ATOM 562 C CA . ILE A 1 72 ? 6.234 5.631 3.109 1.00 86.81 72 ILE A CA 1
ATOM 563 C C . ILE A 1 72 ? 5.162 5.669 4.203 1.00 86.81 72 ILE A C 1
ATOM 565 O O . ILE A 1 72 ? 4.370 4.743 4.315 1.00 86.81 72 ILE A O 1
ATOM 569 N N . GLY A 1 73 ? 5.030 6.787 4.924 1.00 85.94 73 GLY A N 1
ATOM 570 C CA . GLY A 1 73 ? 4.089 6.876 6.044 1.00 85.94 73 GLY A CA 1
ATOM 571 C C . GLY A 1 73 ? 2.620 6.727 5.636 1.00 85.94 73 GLY A C 1
ATOM 572 O O . GLY A 1 73 ? 1.826 6.194 6.400 1.00 85.94 73 GLY A O 1
ATOM 573 N N . ARG A 1 74 ? 2.238 7.162 4.426 1.00 87.94 74 ARG A N 1
ATOM 574 C CA . ARG A 1 74 ? 0.858 6.972 3.948 1.00 87.94 74 ARG A CA 1
ATOM 575 C C . ARG A 1 74 ? 0.614 5.573 3.387 1.00 87.94 74 ARG A C 1
ATOM 577 O O . ARG A 1 74 ? -0.521 5.114 3.439 1.00 87.94 74 ARG A O 1
ATOM 584 N N . LEU A 1 75 ? 1.654 4.927 2.855 1.00 89.06 75 LEU A N 1
ATOM 585 C CA . LEU A 1 75 ? 1.577 3.547 2.390 1.00 89.06 75 LEU A CA 1
ATOM 586 C C . LEU A 1 75 ? 1.383 2.599 3.576 1.00 89.06 75 LEU A C 1
ATOM 588 O O . LEU A 1 75 ? 0.468 1.789 3.537 1.00 89.06 75 LEU A O 1
ATOM 592 N N . GLU A 1 76 ? 2.133 2.795 4.660 1.00 87.88 76 GLU A N 1
ATOM 593 C CA . GLU A 1 76 ? 1.956 2.070 5.930 1.00 87.88 76 GLU A CA 1
ATOM 594 C C . GLU A 1 76 ? 0.531 2.193 6.484 1.00 87.88 76 GLU A C 1
ATOM 596 O O . GLU A 1 76 ? -0.127 1.200 6.783 1.00 87.88 76 GLU A O 1
ATOM 601 N N . ILE A 1 77 ? 0.006 3.421 6.558 1.00 87.88 77 ILE A N 1
ATOM 602 C CA . ILE A 1 77 ? -1.367 3.661 7.028 1.00 87.88 77 ILE A CA 1
ATOM 603 C C . ILE A 1 77 ? -2.389 2.973 6.117 1.00 87.88 77 ILE A C 1
ATOM 605 O O . ILE A 1 77 ? -3.372 2.422 6.605 1.00 87.88 77 ILE A O 1
ATOM 609 N N . ALA A 1 78 ? -2.173 2.983 4.799 1.00 90.56 78 ALA A N 1
ATOM 610 C CA . ALA A 1 78 ? -3.064 2.298 3.871 1.00 90.56 78 ALA A CA 1
ATOM 611 C C . ALA A 1 78 ? -3.055 0.785 4.078 1.00 90.56 78 ALA A C 1
ATOM 613 O O . ALA A 1 78 ? -4.126 0.186 4.127 1.00 90.56 78 ALA A O 1
ATOM 614 N N . LEU A 1 79 ? -1.879 0.176 4.239 1.00 88.44 79 LEU A N 1
ATOM 615 C CA . LEU A 1 79 ? -1.761 -1.251 4.539 1.00 88.44 79 LEU A CA 1
ATOM 616 C C . LEU A 1 79 ? -2.490 -1.597 5.835 1.00 88.44 79 LEU A C 1
ATOM 618 O O . LEU A 1 79 ? -3.242 -2.566 5.890 1.00 88.44 79 L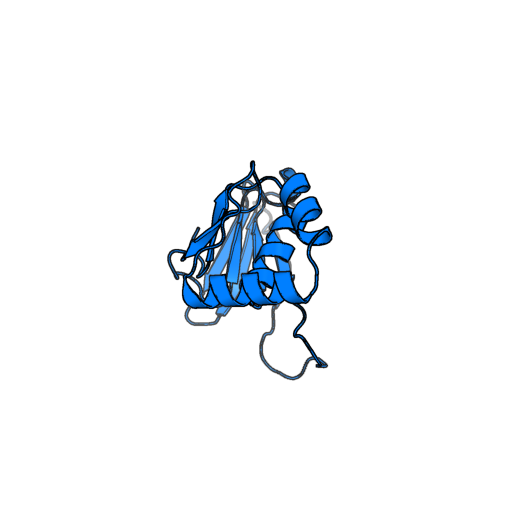EU A O 1
ATOM 622 N N . ASP A 1 80 ? -2.340 -0.770 6.866 1.00 88.31 80 ASP A N 1
ATOM 623 C CA . ASP A 1 80 ? -3.027 -0.998 8.128 1.00 88.31 80 ASP A CA 1
ATOM 624 C C . ASP A 1 80 ? -4.561 -0.920 8.010 1.00 88.31 80 ASP A C 1
ATOM 626 O O . ASP A 1 80 ? -5.250 -1.816 8.504 1.00 88.31 80 ASP A O 1
ATOM 630 N N . ILE A 1 81 ? -5.085 0.114 7.340 1.00 88.31 81 ILE A N 1
ATOM 631 C CA . ILE A 1 81 ? -6.532 0.328 7.156 1.00 88.31 81 ILE A CA 1
ATOM 632 C C . ILE A 1 81 ? -7.157 -0.792 6.324 1.00 88.31 81 ILE A C 1
ATOM 634 O O . ILE A 1 81 ? -8.240 -1.275 6.643 1.00 88.31 81 ILE A O 1
ATOM 638 N N . THR A 1 82 ? -6.492 -1.165 5.235 1.00 88.06 82 THR A N 1
ATOM 639 C CA . THR A 1 82 ? -7.037 -2.076 4.217 1.00 88.06 82 THR A CA 1
ATOM 640 C C . THR A 1 82 ? -6.827 -3.541 4.578 1.00 88.06 82 THR A C 1
ATOM 642 O O . THR A 1 82 ? -7.564 -4.402 4.113 1.00 88.06 82 THR A O 1
ATOM 645 N N . GLY A 1 83 ? -5.821 -3.830 5.408 1.00 86.38 83 GLY A N 1
ATOM 646 C CA . GLY A 1 83 ? -5.392 -5.188 5.711 1.00 86.38 83 GLY A CA 1
ATOM 647 C C . GLY A 1 83 ? -4.529 -5.828 4.622 1.00 86.38 83 GLY A C 1
ATOM 648 O O . GLY A 1 83 ? -4.086 -6.960 4.825 1.00 86.38 83 GLY A O 1
ATOM 649 N N . GLU A 1 84 ? -4.257 -5.119 3.522 1.00 85.25 84 GLU A N 1
ATOM 650 C CA . GLU A 1 84 ? -3.449 -5.618 2.412 1.00 85.25 84 GLU A CA 1
ATOM 651 C C . GLU A 1 84 ? -2.044 -6.025 2.885 1.00 85.25 84 GLU A C 1
ATOM 653 O O . GLU A 1 84 ? -1.422 -5.313 3.684 1.00 85.25 84 GLU A O 1
ATOM 658 N N . PRO A 1 85 ? -1.513 -7.169 2.423 1.00 83.38 85 PRO A N 1
ATOM 659 C CA . PRO A 1 85 ? -0.254 -7.696 2.937 1.00 83.38 85 PRO A CA 1
ATOM 660 C C . PRO A 1 85 ? 0.977 -6.956 2.400 1.00 83.38 85 PRO A C 1
ATOM 662 O O . PRO A 1 85 ? 2.023 -6.974 3.056 1.00 83.38 85 PRO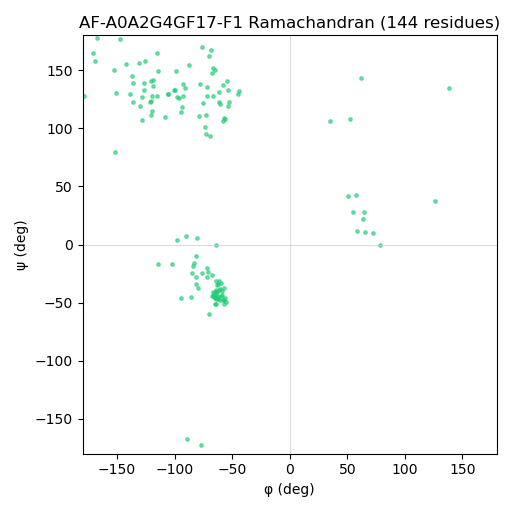 A O 1
ATOM 665 N N . TRP A 1 86 ? 0.871 -6.311 1.233 1.00 87.69 86 TRP A N 1
ATOM 666 C CA . TRP A 1 86 ? 2.011 -5.723 0.532 1.00 87.69 86 TRP A CA 1
ATOM 667 C C . TRP A 1 86 ? 1.725 -4.331 -0.026 1.00 87.69 86 TRP A C 1
ATOM 669 O O . TRP A 1 86 ? 0.682 -4.069 -0.621 1.00 87.69 86 TRP A O 1
ATOM 679 N N . GLY A 1 87 ? 2.708 -3.448 0.113 1.00 90.00 87 GLY A N 1
ATOM 680 C CA . GLY A 1 87 ? 2.766 -2.137 -0.513 1.00 90.00 87 GLY A CA 1
ATOM 681 C C . GLY A 1 87 ? 3.980 -2.026 -1.432 1.00 90.00 87 GLY A C 1
ATOM 682 O O . GLY A 1 87 ? 5.077 -2.429 -1.055 1.00 90.00 87 GLY A O 1
ATOM 683 N N . ILE A 1 88 ? 3.808 -1.455 -2.623 1.00 91.06 88 ILE A N 1
ATOM 684 C CA . ILE A 1 88 ? 4.896 -1.169 -3.567 1.00 91.06 88 ILE A CA 1
ATOM 685 C C . ILE A 1 88 ? 4.932 0.328 -3.846 1.00 91.06 88 ILE A C 1
ATOM 687 O O . ILE A 1 88 ? 4.038 0.866 -4.497 1.00 91.06 88 ILE A O 1
ATOM 691 N N . GLY A 1 89 ? 5.981 0.996 -3.381 1.00 92.06 89 GLY A N 1
ATOM 692 C CA . GLY A 1 89 ? 6.280 2.382 -3.714 1.00 92.06 89 GLY A CA 1
ATOM 693 C C . GLY A 1 89 ? 7.255 2.466 -4.883 1.00 92.06 89 GLY A C 1
ATOM 694 O O . GLY A 1 89 ? 8.401 2.071 -4.735 1.00 92.06 89 GLY A O 1
ATOM 695 N N . VAL A 1 90 ? 6.836 2.990 -6.032 1.00 91.44 90 VAL A N 1
ATOM 696 C CA . VAL A 1 90 ? 7.680 3.140 -7.230 1.00 91.44 90 VAL A CA 1
ATOM 697 C C . VAL A 1 90 ? 8.171 4.585 -7.351 1.00 91.44 90 VAL A C 1
ATOM 699 O O . VAL A 1 90 ? 7.390 5.538 -7.210 1.00 91.44 90 VAL A O 1
ATOM 702 N N . ASN A 1 91 ? 9.469 4.760 -7.601 1.00 89.12 91 ASN A N 1
ATOM 703 C CA . ASN A 1 91 ? 10.083 6.077 -7.781 1.00 89.12 91 ASN A CA 1
ATOM 704 C C . ASN A 1 91 ? 9.766 6.680 -9.163 1.00 89.12 91 ASN A C 1
ATOM 706 O O . ASN A 1 91 ? 9.165 6.036 -10.022 1.00 89.12 91 ASN A O 1
ATOM 710 N N . GLU A 1 92 ? 10.092 7.957 -9.378 1.00 87.31 92 GLU A N 1
ATOM 711 C CA . GLU A 1 92 ? 9.982 8.551 -10.719 1.00 87.31 92 GLU A CA 1
ATOM 712 C C . GLU A 1 92 ? 10.950 7.887 -11.699 1.00 87.31 92 GLU A C 1
ATOM 714 O O . GLU A 1 92 ? 12.029 7.442 -11.315 1.00 87.31 92 GLU A O 1
ATOM 719 N N . ASN A 1 93 ? 10.565 7.852 -12.979 1.00 89.31 93 ASN A N 1
ATOM 720 C CA . ASN A 1 93 ? 11.351 7.240 -14.058 1.00 89.31 93 ASN A CA 1
ATOM 721 C C . ASN A 1 93 ? 11.729 5.772 -13.778 1.00 89.31 93 ASN A C 1
ATOM 723 O O . ASN A 1 93 ? 12.746 5.270 -14.257 1.00 89.31 93 ASN A O 1
ATOM 727 N N . CYS A 1 94 ? 10.891 5.102 -12.989 1.00 89.62 94 CYS A N 1
ATOM 728 C CA . CYS A 1 94 ? 11.040 3.727 -12.551 1.00 89.62 94 CYS A CA 1
ATOM 729 C C . CYS A 1 94 ? 9.735 2.967 -12.777 1.00 89.62 94 CYS A C 1
ATOM 731 O O . CYS A 1 94 ? 8.646 3.545 -12.821 1.00 89.62 94 CYS A O 1
ATOM 733 N N . ALA A 1 95 ? 9.850 1.654 -12.901 1.00 90.50 95 ALA A N 1
ATOM 734 C CA . ALA A 1 95 ? 8.749 0.739 -13.105 1.00 90.50 95 ALA A CA 1
ATOM 735 C C . ALA A 1 95 ? 8.980 -0.556 -12.326 1.00 90.50 95 ALA A C 1
ATOM 737 O O . ALA A 1 95 ? 10.109 -0.956 -12.037 1.00 90.50 95 ALA A O 1
ATOM 738 N N . VAL A 1 96 ? 7.874 -1.226 -12.024 1.00 89.62 96 VAL A N 1
ATOM 739 C CA . VAL A 1 96 ? 7.869 -2.595 -11.521 1.00 89.62 96 VAL A CA 1
ATOM 740 C C . VAL A 1 96 ? 7.057 -3.431 -12.497 1.00 89.62 96 VAL A C 1
ATOM 742 O O . VAL A 1 96 ? 5.901 -3.117 -12.781 1.00 89.62 96 VAL A O 1
ATOM 745 N N . VAL A 1 97 ? 7.681 -4.473 -13.032 1.00 88.94 97 VAL A N 1
ATOM 746 C CA . VAL A 1 97 ? 7.071 -5.444 -13.935 1.00 88.94 97 VAL A CA 1
ATOM 747 C C . VAL A 1 97 ? 6.627 -6.636 -13.103 1.00 88.94 97 VAL A C 1
ATOM 749 O O . VAL A 1 97 ? 7.418 -7.199 -12.348 1.00 88.94 97 VAL A O 1
ATOM 752 N N . ILE A 1 98 ? 5.353 -7.004 -13.226 1.00 84.75 98 ILE A N 1
ATOM 753 C CA . ILE A 1 98 ? 4.764 -8.137 -12.512 1.00 84.75 98 ILE A CA 1
ATOM 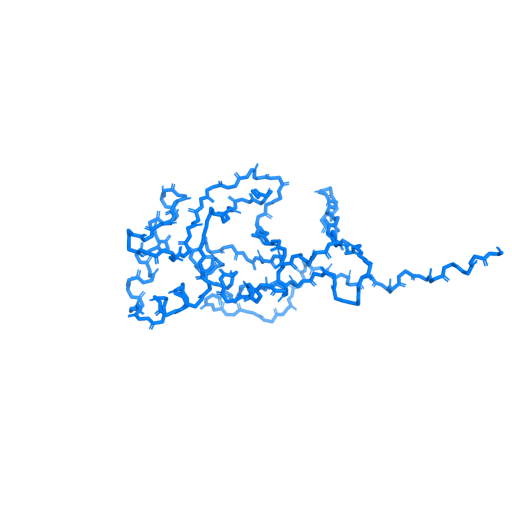754 C C . ILE A 1 98 ? 4.246 -9.127 -13.543 1.00 84.75 98 ILE A C 1
ATOM 756 O O . ILE A 1 98 ? 3.305 -8.838 -14.285 1.00 84.75 98 ILE A O 1
ATOM 760 N N . ASP A 1 99 ? 4.848 -10.308 -13.568 1.00 83.19 99 ASP A N 1
ATOM 761 C CA . ASP A 1 99 ? 4.316 -11.442 -14.307 1.00 83.19 99 ASP A CA 1
ATOM 762 C C . ASP A 1 99 ? 3.183 -12.069 -13.489 1.00 83.19 99 ASP A C 1
ATOM 764 O O . ASP A 1 99 ? 3.401 -12.669 -12.437 1.00 83.19 99 ASP A O 1
ATOM 768 N N . ARG A 1 100 ? 1.950 -11.926 -13.978 1.00 79.50 100 ARG A N 1
ATOM 769 C CA . ARG A 1 100 ? 0.746 -12.425 -13.297 1.00 79.50 100 ARG A CA 1
ATOM 770 C C . ARG A 1 100 ? 0.626 -13.950 -13.316 1.00 79.50 100 ARG A C 1
ATOM 772 O O . ARG A 1 100 ? -0.073 -14.491 -12.466 1.00 79.50 100 ARG A O 1
ATOM 779 N N . ALA A 1 101 ? 1.263 -14.632 -14.267 1.00 79.69 101 ALA A N 1
ATOM 780 C CA . ALA A 1 101 ? 1.221 -16.087 -14.362 1.00 79.69 101 ALA A CA 1
ATOM 781 C C . ALA A 1 101 ? 2.194 -16.738 -13.372 1.00 79.69 101 ALA A C 1
ATOM 783 O O . ALA A 1 101 ? 1.876 -17.768 -12.782 1.00 79.69 101 ALA A O 1
ATOM 784 N N . THR A 1 102 ? 3.368 -16.131 -13.177 1.00 79.62 102 THR A N 1
ATOM 785 C CA . THR A 1 102 ? 4.422 -16.685 -12.308 1.00 79.62 102 THR A CA 1
ATOM 786 C C . THR A 1 102 ? 4.518 -16.010 -10.940 1.00 79.62 102 THR A C 1
ATOM 788 O O . THR A 1 102 ? 5.140 -16.556 -10.030 1.00 79.62 102 THR A O 1
ATOM 791 N N . GLY A 1 103 ? 3.930 -14.823 -10.778 1.00 74.50 103 GLY A N 1
ATOM 792 C CA . GLY A 1 103 ? 4.086 -13.981 -9.591 1.00 74.50 103 GLY A CA 1
ATOM 793 C C . GLY A 1 103 ? 5.461 -13.313 -9.490 1.00 74.50 103 GLY A C 1
ATOM 794 O O . GLY A 1 103 ? 5.795 -12.749 -8.448 1.00 74.50 103 GLY A O 1
ATOM 795 N N . ARG A 1 104 ? 6.287 -13.389 -10.541 1.00 78.62 104 ARG A N 1
ATOM 796 C CA . ARG A 1 104 ? 7.624 -12.794 -10.560 1.00 78.62 104 ARG A CA 1
ATOM 797 C C . ARG A 1 104 ? 7.528 -11.274 -10.642 1.00 78.62 104 ARG A C 1
ATOM 799 O O . ARG A 1 104 ? 6.766 -10.737 -11.443 1.00 78.62 104 ARG A O 1
ATOM 806 N N . VAL A 1 105 ? 8.338 -10.600 -9.832 1.00 80.38 105 VAL A N 1
ATOM 807 C CA . VAL A 1 105 ? 8.411 -9.139 -9.764 1.00 80.38 105 VAL A CA 1
ATOM 808 C C . VAL A 1 105 ? 9.823 -8.695 -10.120 1.00 80.38 105 VAL A C 1
ATOM 810 O O . VAL A 1 105 ? 10.789 -9.179 -9.533 1.00 80.38 105 VAL A O 1
ATOM 813 N N . GLU A 1 106 ? 9.940 -7.771 -11.066 1.00 86.06 106 GLU A N 1
ATOM 814 C CA . GLU A 1 106 ? 11.206 -7.166 -11.480 1.00 86.06 106 GLU A CA 1
ATOM 815 C C . GLU A 1 106 ? 11.109 -5.644 -11.416 1.00 86.06 106 GLU A C 1
ATOM 817 O O . GLU A 1 106 ? 10.103 -5.056 -11.809 1.00 86.06 106 GLU A O 1
ATOM 822 N N . SER A 1 107 ? 12.162 -4.990 -10.937 1.00 87.44 107 SER A N 1
ATOM 823 C CA . SER A 1 107 ? 12.265 -3.533 -10.923 1.00 87.44 107 SER A CA 1
ATOM 824 C C . SER A 1 107 ? 13.115 -3.057 -12.099 1.00 87.44 107 SER A C 1
ATOM 826 O O . SER A 1 107 ? 14.209 -3.575 -12.314 1.00 87.44 107 SER A O 1
ATOM 828 N N . VAL A 1 108 ? 12.644 -2.048 -12.827 1.00 88.25 108 VAL A N 1
ATOM 829 C CA . VAL A 1 108 ? 13.362 -1.433 -13.950 1.00 88.25 108 VAL A CA 1
ATOM 830 C C . VAL A 1 108 ? 13.395 0.074 -13.737 1.00 88.25 108 VAL A C 1
ATOM 832 O O . VAL A 1 108 ? 12.352 0.688 -13.535 1.00 88.25 108 VAL A O 1
ATOM 835 N N . GLY A 1 109 ? 14.568 0.696 -13.784 1.00 85.50 109 GLY A N 1
ATOM 836 C CA . GLY A 1 109 ? 14.675 2.135 -13.574 1.00 85.50 109 GLY A CA 1
ATOM 837 C C . GLY A 1 109 ? 16.054 2.681 -13.893 1.00 85.50 109 GLY A C 1
ATOM 838 O O . GLY A 1 109 ? 17.017 1.931 -14.028 1.00 85.50 109 GLY A O 1
ATOM 839 N N . ALA A 1 110 ? 16.123 4.002 -14.027 1.00 78.38 110 ALA A N 1
ATOM 840 C CA . ALA A 1 110 ? 17.359 4.731 -14.309 1.00 78.38 110 ALA A CA 1
ATOM 841 C C . ALA A 1 110 ? 18.115 5.167 -13.035 1.00 78.38 110 ALA A C 1
ATOM 843 O O . ALA A 1 110 ? 19.063 5.943 -13.123 1.00 78.38 110 ALA A O 1
ATOM 844 N N . THR A 1 111 ? 17.670 4.725 -11.856 1.00 75.69 111 THR A N 1
ATOM 845 C CA . THR A 1 111 ? 18.189 5.131 -10.542 1.00 75.69 111 THR A CA 1
ATOM 846 C C . THR A 1 111 ? 18.600 3.920 -9.710 1.00 75.69 111 THR A C 1
ATOM 848 O O . THR A 1 111 ? 18.080 2.824 -9.913 1.00 75.69 111 THR A O 1
ATOM 851 N N . ASP A 1 112 ? 19.478 4.139 -8.727 1.00 75.88 112 ASP A N 1
ATOM 852 C CA . ASP A 1 112 ? 19.934 3.087 -7.804 1.00 75.88 112 ASP A CA 1
ATOM 853 C C . ASP A 1 112 ? 18.786 2.517 -6.954 1.00 75.88 112 ASP A C 1
ATOM 855 O O . ASP A 1 112 ? 18.738 1.322 -6.672 1.00 75.88 112 ASP A O 1
ATOM 859 N N . GLU A 1 113 ? 17.822 3.364 -6.575 1.00 79.19 113 GLU A N 1
ATOM 860 C CA . GLU A 1 113 ? 16.600 2.945 -5.889 1.00 79.19 113 GLU A CA 1
ATOM 861 C C . GLU A 1 113 ? 15.403 3.063 -6.837 1.00 79.19 113 GLU A C 1
ATOM 863 O O . GLU A 1 113 ? 14.971 4.168 -7.179 1.00 79.19 113 GLU A O 1
ATOM 868 N N . VAL A 1 114 ? 14.860 1.921 -7.262 1.00 85.00 114 VAL A N 1
ATOM 869 C CA . VAL A 1 114 ? 13.764 1.851 -8.244 1.00 85.00 114 VAL A CA 1
ATOM 870 C C . VAL A 1 114 ? 12.395 1.775 -7.565 1.00 85.00 114 VAL A C 1
ATOM 872 O O . VAL A 1 114 ? 11.454 2.483 -7.941 1.00 85.00 114 VAL A O 1
ATOM 875 N N . ALA A 1 115 ? 12.272 0.912 -6.555 1.00 89.06 115 ALA A N 1
ATOM 876 C CA . ALA A 1 115 ? 11.039 0.715 -5.809 1.00 89.06 115 ALA A CA 1
ATOM 877 C C . ALA A 1 115 ? 11.307 0.241 -4.376 1.00 89.06 115 ALA A C 1
ATOM 879 O O . ALA A 1 115 ? 12.266 -0.482 -4.112 1.00 89.06 115 ALA A O 1
ATOM 880 N N . THR A 1 116 ? 10.406 0.603 -3.469 1.00 87.94 116 THR A 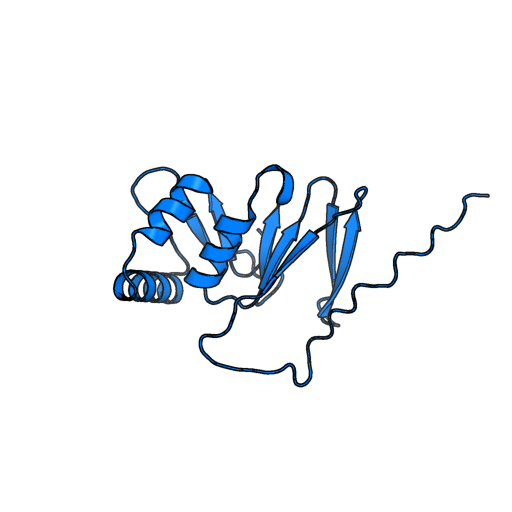N 1
ATOM 881 C CA . THR A 1 116 ? 10.375 0.147 -2.081 1.00 87.94 116 THR A CA 1
ATOM 882 C C . THR A 1 116 ? 9.240 -0.858 -1.904 1.00 87.94 116 THR A C 1
ATOM 884 O O . THR A 1 116 ? 8.092 -0.576 -2.257 1.00 87.94 116 THR A O 1
ATOM 887 N N . LEU A 1 117 ? 9.548 -2.015 -1.320 1.00 88.12 117 LEU A N 1
ATOM 888 C CA . LEU A 1 117 ? 8.558 -3.002 -0.895 1.00 88.12 117 LEU A CA 1
ATOM 889 C C . LEU A 1 117 ? 8.297 -2.838 0.600 1.00 88.12 117 LEU A C 1
ATOM 891 O O . LEU A 1 117 ? 9.226 -2.858 1.404 1.00 88.12 117 LEU A O 1
ATOM 895 N N . VAL A 1 118 ? 7.027 -2.703 0.961 1.00 86.31 118 VAL A N 1
ATOM 896 C CA . VAL A 1 118 ? 6.562 -2.638 2.343 1.00 86.31 118 VAL A CA 1
ATOM 897 C C . VAL A 1 118 ? 5.700 -3.860 2.601 1.00 86.31 118 VAL A C 1
ATOM 899 O O . VAL A 1 118 ? 4.770 -4.141 1.847 1.00 86.31 118 VAL A O 1
ATOM 902 N N . ARG A 1 119 ? 6.008 -4.597 3.663 1.00 84.81 119 ARG A N 1
ATOM 903 C CA . ARG A 1 119 ? 5.199 -5.726 4.107 1.00 84.81 119 ARG A CA 1
ATOM 904 C C . ARG A 1 119 ? 4.444 -5.318 5.356 1.00 84.81 119 ARG A C 1
ATOM 906 O O . ARG A 1 119 ? 5.058 -4.854 6.309 1.00 84.81 119 ARG A O 1
ATOM 913 N N . ARG A 1 120 ? 3.136 -5.551 5.369 1.00 79.88 120 ARG A N 1
ATOM 914 C CA . ARG A 1 120 ? 2.341 -5.406 6.583 1.00 79.88 120 ARG A CA 1
ATOM 915 C C . ARG A 1 120 ? 2.673 -6.544 7.548 1.00 79.88 120 ARG A C 1
ATOM 917 O O . ARG A 1 120 ? 2.572 -7.716 7.175 1.00 79.88 120 ARG A O 1
ATOM 924 N N . ASP A 1 121 ? 3.013 -6.213 8.788 1.00 68.94 121 ASP A N 1
ATOM 925 C CA . ASP A 1 121 ? 3.130 -7.222 9.840 1.00 68.94 121 ASP A CA 1
ATOM 926 C C . ASP A 1 121 ? 1.746 -7.832 10.145 1.00 68.94 121 ASP A C 1
ATOM 928 O O . ASP A 1 121 ? 0.780 -7.095 10.380 1.00 68.94 121 ASP A O 1
ATOM 932 N N . PRO A 1 122 ? 1.591 -9.171 10.139 1.00 58.50 122 PRO A N 1
ATOM 933 C CA . PRO A 1 122 ? 0.355 -9.795 10.598 1.00 58.50 122 PRO A CA 1
ATOM 934 C C . PRO A 1 122 ? 0.170 -9.574 12.109 1.00 58.50 122 PRO A C 1
ATOM 936 O O . PRO A 1 122 ? 1.136 -9.502 12.864 1.00 58.50 122 PRO A O 1
ATOM 939 N N . ALA A 1 123 ? -1.085 -9.538 12.573 1.00 47.56 123 ALA A N 1
ATOM 940 C CA . ALA A 1 123 ? -1.443 -9.265 13.973 1.00 47.56 123 ALA A CA 1
ATOM 941 C C . ALA A 1 123 ? -0.955 -10.322 15.002 1.00 47.56 123 ALA A C 1
ATOM 943 O O . ALA A 1 123 ? -1.181 -10.158 16.197 1.00 47.56 123 ALA A O 1
ATOM 944 N N . GLY A 1 124 ? -0.270 -11.386 14.569 1.00 45.03 124 GLY A N 1
ATOM 945 C CA . GLY A 1 124 ? 0.410 -12.355 15.430 1.00 45.03 124 GLY A CA 1
ATOM 946 C C . GLY A 1 124 ? 1.129 -13.439 14.617 1.00 45.03 124 GLY A C 1
ATOM 947 O O . GLY A 1 124 ? 0.497 -14.090 13.789 1.00 45.03 124 GLY A O 1
ATOM 948 N N . SER A 1 125 ? 2.425 -13.670 14.891 1.00 41.25 125 SER A N 1
ATOM 949 C CA . SER A 1 125 ? 3.333 -14.694 14.296 1.00 41.25 125 SER A CA 1
ATOM 950 C C . SER A 1 125 ? 3.573 -14.554 12.771 1.00 41.25 125 SER A C 1
ATOM 952 O O . SER A 1 125 ? 2.709 -14.086 12.048 1.00 41.25 125 SER A O 1
ATOM 954 N N . TRP A 1 126 ? 4.757 -14.806 12.196 1.00 39.91 126 TRP A N 1
ATOM 955 C CA . TRP A 1 126 ? 5.435 -16.105 12.056 1.00 39.91 126 TRP A CA 1
ATOM 956 C C . TRP A 1 126 ? 6.900 -15.960 11.569 1.00 39.91 126 TRP A C 1
ATOM 958 O O . TRP A 1 126 ? 7.216 -14.988 10.877 1.00 39.91 126 TRP A O 1
ATOM 968 N N . PRO A 1 127 ? 7.773 -16.962 11.823 1.00 42.25 127 PRO A N 1
ATOM 969 C CA . PRO A 1 127 ? 9.023 -17.147 11.087 1.00 42.25 127 PRO A CA 1
ATOM 970 C C . PRO A 1 127 ? 8.732 -17.538 9.629 1.00 42.25 127 PRO A C 1
ATOM 972 O O . PRO A 1 127 ? 7.739 -18.204 9.335 1.00 42.25 127 PRO A O 1
ATOM 975 N N . LEU A 1 128 ? 9.601 -17.125 8.704 1.00 38.00 128 LEU A N 1
ATOM 976 C CA . LEU A 1 128 ? 9.490 -17.411 7.271 1.00 38.00 128 LEU A CA 1
ATOM 977 C C . LEU A 1 128 ? 9.454 -18.928 7.013 1.00 38.00 128 LEU A C 1
ATOM 979 O O . LEU A 1 128 ? 10.487 -19.590 7.074 1.00 38.00 128 LEU A O 1
ATOM 983 N N . VAL A 1 129 ? 8.288 -19.481 6.668 1.00 33.53 129 VAL A N 1
ATOM 984 C CA . VAL A 1 129 ? 8.179 -20.854 6.156 1.00 33.53 129 VAL A CA 1
ATOM 985 C C . VAL A 1 129 ? 7.382 -20.849 4.852 1.00 33.53 129 VAL A C 1
ATOM 987 O O . VAL A 1 129 ? 6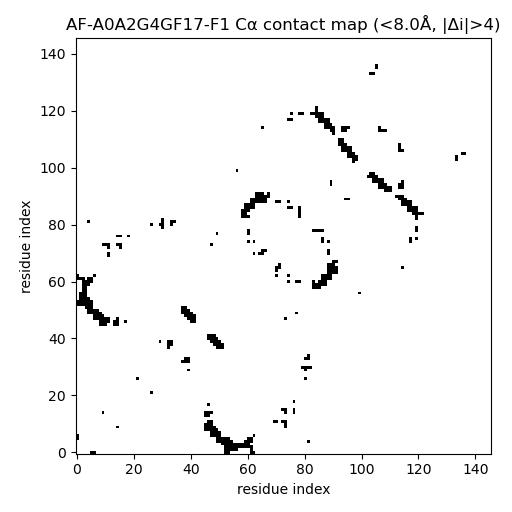.172 -20.676 4.850 1.00 33.53 129 VAL A O 1
ATOM 990 N N . ARG A 1 130 ? 8.130 -21.052 3.756 1.00 33.28 130 ARG A N 1
ATOM 991 C CA . ARG A 1 130 ? 7.729 -21.448 2.390 1.00 33.28 130 ARG A CA 1
ATOM 992 C C . ARG A 1 130 ? 6.631 -20.620 1.700 1.00 33.28 130 ARG A C 1
ATOM 994 O O . ARG A 1 130 ? 5.449 -20.833 1.924 1.00 33.28 130 ARG A O 1
ATOM 1001 N N . GLY A 1 131 ? 7.045 -19.826 0.702 1.00 33.34 131 GLY A N 1
ATOM 1002 C CA . GLY A 1 131 ? 6.184 -19.546 -0.459 1.00 33.34 131 GLY A CA 1
ATOM 1003 C C . GLY A 1 131 ? 5.914 -18.090 -0.836 1.00 33.34 131 GLY A C 1
ATOM 1004 O O . GLY A 1 131 ? 4.817 -17.790 -1.280 1.00 33.34 131 GLY A O 1
ATOM 1005 N N . SER A 1 132 ? 6.880 -17.178 -0.718 1.00 30.77 132 SER A N 1
ATOM 1006 C CA . SER A 1 132 ? 6.958 -15.976 -1.572 1.00 30.77 132 SER A CA 1
ATOM 1007 C C . SER A 1 132 ? 8.430 -15.584 -1.680 1.00 30.77 132 SER A C 1
ATOM 1009 O O . SER A 1 132 ? 8.934 -14.764 -0.918 1.00 30.77 132 SER A O 1
ATOM 1011 N N . HIS A 1 133 ? 9.174 -16.271 -2.549 1.00 31.16 133 HIS A N 1
ATOM 1012 C CA . HIS A 1 133 ? 10.551 -15.884 -2.841 1.00 31.16 133 HIS A CA 1
ATOM 1013 C C . HIS A 1 133 ? 10.514 -14.605 -3.682 1.00 31.16 133 HIS A C 1
ATOM 1015 O O . HIS A 1 133 ? 10.412 -14.671 -4.904 1.00 31.16 133 HIS A O 1
ATOM 1021 N N . PHE A 1 134 ? 10.637 -13.440 -3.045 1.00 35.22 134 PHE A N 1
ATOM 1022 C CA . PHE A 1 134 ? 11.182 -12.280 -3.739 1.00 35.22 134 PHE A CA 1
ATOM 1023 C C . PHE A 1 134 ? 12.666 -12.572 -3.969 1.00 35.22 134 PHE A C 1
ATOM 1025 O O . PHE A 1 134 ? 13.500 -12.358 -3.092 1.00 35.22 134 PHE A O 1
ATOM 1032 N N . LYS A 1 135 ? 13.008 -13.129 -5.134 1.00 35.06 135 LYS A N 1
ATOM 1033 C CA . LYS A 1 135 ? 14.369 -12.983 -5.645 1.00 35.06 135 LYS A CA 1
ATOM 1034 C C . LYS A 1 135 ? 14.470 -11.544 -6.132 1.00 35.06 135 LYS A C 1
ATOM 1036 O O . LYS A 1 135 ? 13.970 -11.241 -7.211 1.00 35.06 135 LYS A O 1
ATOM 1041 N N . ILE A 1 136 ? 15.084 -10.672 -5.333 1.00 38.50 136 ILE A N 1
ATOM 1042 C CA . ILE A 1 136 ? 15.726 -9.478 -5.888 1.00 38.50 136 ILE A CA 1
ATOM 1043 C C . ILE A 1 136 ? 16.706 -10.045 -6.913 1.00 38.50 136 ILE A C 1
ATOM 1045 O O . ILE A 1 136 ? 17.614 -10.785 -6.538 1.00 38.50 136 ILE A O 1
ATOM 1049 N N . GLY A 1 137 ? 16.395 -9.865 -8.197 1.00 34.22 137 GLY A N 1
ATOM 1050 C CA . GLY A 1 137 ? 17.232 -10.379 -9.271 1.00 34.22 137 GLY A CA 1
ATOM 1051 C C . GLY A 1 137 ? 18.649 -9.863 -9.076 1.00 34.22 137 GLY A C 1
ATOM 1052 O O . GLY A 1 137 ? 18.827 -8.709 -8.679 1.00 34.22 137 GLY A O 1
ATOM 1053 N N . ASP A 1 138 ? 19.638 -10.718 -9.336 1.00 34.94 138 ASP A N 1
ATOM 1054 C CA . ASP A 1 138 ? 21.003 -10.258 -9.557 1.00 34.94 138 ASP A CA 1
ATOM 1055 C C . ASP A 1 138 ? 20.933 -9.039 -10.483 1.00 34.94 138 ASP A C 1
ATOM 1057 O O . ASP A 1 138 ? 20.187 -9.064 -11.471 1.00 34.94 138 ASP A O 1
ATOM 1061 N N . ALA A 1 139 ? 21.634 -7.959 -10.124 1.00 34.81 139 ALA A N 1
ATOM 1062 C CA . ALA A 1 139 ? 21.681 -6.752 -10.940 1.00 34.81 139 ALA A CA 1
ATOM 1063 C C . ALA A 1 139 ? 21.893 -7.164 -12.408 1.00 34.81 139 ALA A C 1
ATOM 1065 O O . ALA A 1 139 ? 22.778 -7.992 -12.660 1.00 34.81 139 ALA A O 1
ATOM 1066 N N . PRO A 1 140 ? 21.088 -6.669 -13.370 1.00 38.94 140 PRO A N 1
ATOM 1067 C CA . PRO A 1 140 ? 21.283 -7.027 -14.766 1.00 38.94 140 PRO A CA 1
ATOM 1068 C C . PRO A 1 140 ? 22.741 -6.745 -15.116 1.00 38.94 140 PRO A C 1
ATOM 1070 O O . PRO A 1 140 ? 23.226 -5.632 -14.905 1.00 38.94 140 PRO A O 1
ATOM 1073 N N . ALA A 1 141 ? 23.458 -7.773 -15.579 1.00 34.16 141 ALA A N 1
ATOM 1074 C CA . ALA A 1 141 ? 24.835 -7.603 -16.004 1.00 34.16 141 ALA A CA 1
ATOM 1075 C C . ALA A 1 141 ? 24.854 -6.478 -17.041 1.00 34.16 141 ALA A C 1
ATOM 1077 O O . ALA A 1 141 ? 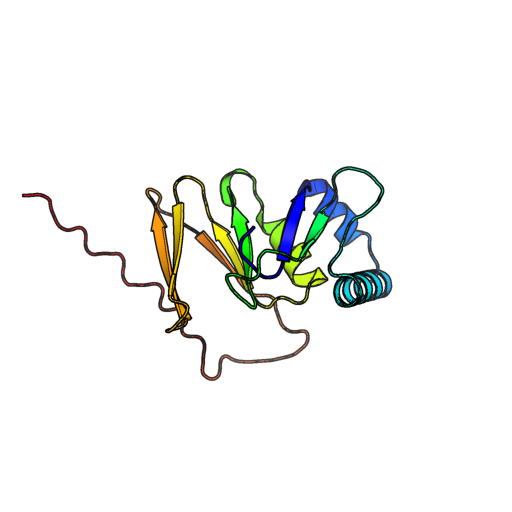24.173 -6.568 -18.066 1.00 34.16 141 ALA A O 1
ATOM 1078 N N . ILE A 1 142 ? 25.589 -5.403 -16.747 1.00 34.91 142 ILE A N 1
ATOM 1079 C CA . ILE A 1 142 ? 25.812 -4.318 -17.697 1.00 34.91 142 ILE A CA 1
ATOM 1080 C C . ILE A 1 142 ? 26.445 -4.974 -18.921 1.00 34.91 142 ILE A C 1
ATOM 1082 O O . ILE A 1 142 ? 27.580 -5.442 -18.853 1.00 34.91 142 ILE A O 1
ATOM 1086 N N . VAL A 1 143 ? 25.704 -5.062 -20.025 1.00 35.91 143 VAL A N 1
ATOM 1087 C CA . VAL A 1 143 ? 26.270 -5.484 -21.304 1.00 35.91 143 VAL A CA 1
ATOM 1088 C C . VAL A 1 143 ? 27.114 -4.303 -21.783 1.00 35.91 143 VAL A C 1
ATOM 1090 O O . VAL A 1 143 ? 26.533 -3.253 -22.071 1.00 35.91 143 VAL A O 1
ATOM 1093 N N . PRO A 1 144 ? 28.456 -4.403 -21.837 1.00 36.22 144 PRO A N 1
ATOM 1094 C CA . PRO A 1 144 ? 29.259 -3.317 -22.372 1.00 36.22 144 PRO A CA 1
ATOM 1095 C C . PRO A 1 144 ? 28.862 -3.102 -23.833 1.00 36.22 144 PRO A C 1
ATOM 1097 O O . PRO A 1 144 ? 28.895 -4.029 -24.646 1.00 36.22 144 PRO A O 1
ATOM 1100 N N . THR A 1 145 ? 28.446 -1.881 -24.157 1.00 43.62 145 THR A N 1
ATOM 1101 C CA . THR A 1 145 ? 28.246 -1.448 -25.540 1.00 43.62 145 THR A CA 1
ATOM 1102 C C . THR A 1 145 ? 29.586 -1.549 -26.263 1.00 43.62 145 THR A C 1
ATOM 1104 O O . THR A 1 145 ? 30.565 -0.957 -25.806 1.00 43.62 145 THR A O 1
ATOM 1107 N N . LYS A 1 146 ? 29.630 -2.348 -27.334 1.00 45.06 146 LYS A N 1
ATOM 1108 C CA . LYS A 1 146 ? 30.770 -2.408 -28.257 1.00 45.06 146 LYS A CA 1
ATOM 1109 C C . LYS A 1 146 ? 30.985 -1.074 -28.957 1.00 45.06 146 LYS A C 1
ATOM 1111 O O . LYS A 1 146 ? 29.966 -0.413 -29.256 1.00 45.06 146 LYS A O 1
#

Nearest PDB structures (foldseek):
  3en0-assembly1_B  TM=8.503E-01  e=5.867E-04  Synechocystis sp. PCC 6803
  3en0-assembly2_C-2  TM=8.527E-01  e=1.051E-03  Synechocystis sp. PCC 6803
  7uqw-assembly1_A  TM=8.455E-01  e=2.966E-03  Synechocystis sp. PCC 6803
  7uqv-assembly1_A  TM=7.113E-01  e=6.679E-04  Pseudobacteroides cellulosolvens ATCC 35603 = DSM 2933

Mean predicted aligned error: 9.39 Å

pLDDT: mean 76.24, std 18.41, range [30.77, 92.06]

Foldseek 3Di:
DAAQKDWPFAAQV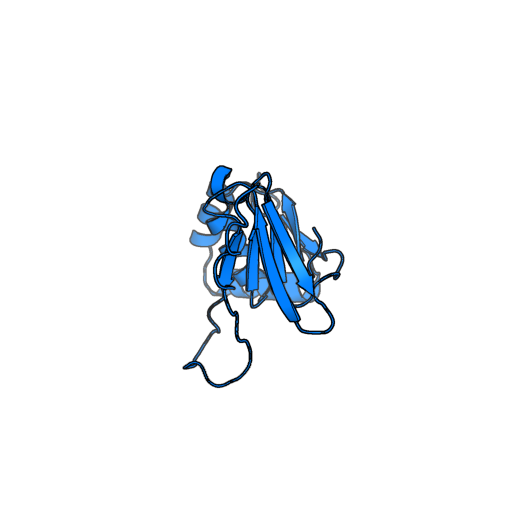VQLVVVVVDDPVRLVVLLVVCVVAQWDDDPDPGHTTMHTHNHNDYLEAEAELDVVRVPPRVQLSCCSSPVRFKYKYAHPQKDWDADPVVRAIAIDGPDPQGIDMDGDDPPDDDDDDDDDDHPHDDDPPPPDDD